Protein AF-A0A162JG65-F1 (afdb_monomer)

pLDDT: mean 95.98, std 4.1, range [71.44, 98.81]

Nearest PDB structures (foldseek):
  6iem-assembly1_B  TM=9.442E-01  e=2.570E-03  Mycobacterium tuberculosis H37Rv

Organism: Cordyceps fumosorosea (strain ARSEF 2679) (NCBI:txid1081104)

Foldseek 3Di:
DVCVVVVNQDDDPPQPDPVSSVLVVVCVVPNNVVSVVVCVPHDPVVVVVVVVVVVVVVVVVVVVVVVVVVVVVVVVVVVVVD

InterPro domains:
  IPR008948 L-Aspartase-like [SSF48557] (2-80)
  IPR009049 Argininosuccinate lyase [PTHR43814] (2-81)
  IPR022761 Fumarate lyase, N-terminal [PF00206] (2-81)
  IPR024083 Fumarase/histidase, N-terminal [G3DSA:1.10.275.10] (2-54)

Mean predicted aligned error: 3.88 Å

Structure (mmCIF, N/CA/C/O backbone):
data_AF-A0A162JG65-F1
#
_entry.id   AF-A0A162JG65-F1
#
loop_
_atom_site.group_PDB
_atom_site.id
_atom_site.type_symbol
_atom_site.label_atom_id
_atom_site.label_alt_id
_atom_site.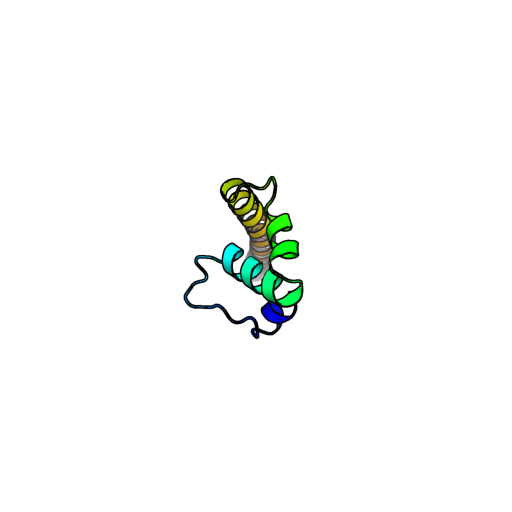label_comp_id
_atom_site.label_asym_id
_atom_site.label_entity_id
_atom_site.label_seq_id
_atom_site.pdbx_PDB_ins_code
_atom_site.Cartn_x
_atom_site.Cartn_y
_atom_site.Cartn_z
_atom_site.occupancy
_atom_site.B_iso_or_equiv
_atom_site.auth_seq_id
_atom_site.auth_comp_id
_atom_site.auth_asym_id
_atom_site.auth_atom_id
_atom_site.pdbx_PDB_model_num
ATOM 1 N N . MET A 1 1 ? -7.185 -9.437 5.203 1.00 71.44 1 MET A N 1
ATOM 2 C CA . MET A 1 1 ? -6.486 -9.545 3.898 1.00 71.44 1 MET A CA 1
ATOM 3 C C . MET A 1 1 ? -7.302 -10.322 2.884 1.00 71.44 1 MET A C 1
ATOM 5 O O . MET A 1 1 ? -7.390 -9.856 1.762 1.00 71.44 1 MET A O 1
ATOM 9 N N . GLU A 1 2 ? -7.912 -11.452 3.253 1.00 91.75 2 GLU A N 1
ATOM 10 C CA . GLU A 1 2 ? -8.723 -12.228 2.304 1.00 91.75 2 GLU A CA 1
ATOM 11 C C . GLU A 1 2 ? -9.896 -11.420 1.725 1.00 91.75 2 GLU A C 1
ATOM 13 O O . GLU A 1 2 ? -10.058 -11.376 0.513 1.00 91.75 2 GLU A O 1
ATOM 18 N N . GLU A 1 3 ? -10.604 -10.654 2.562 1.00 96.12 3 GLU A N 1
ATOM 19 C CA . GLU A 1 3 ? -11.682 -9.757 2.110 1.00 96.12 3 GLU A CA 1
ATOM 20 C C . GLU A 1 3 ? -11.200 -8.707 1.092 1.00 96.12 3 GLU A C 1
ATOM 22 O O . GLU A 1 3 ? -11.867 -8.446 0.096 1.00 96.12 3 GLU A O 1
ATOM 27 N N . TRP A 1 4 ? -10.007 -8.137 1.299 1.00 95.38 4 TRP A N 1
ATOM 28 C CA . TRP A 1 4 ? -9.394 -7.201 0.349 1.00 95.38 4 TRP A CA 1
ATOM 29 C C . TRP A 1 4 ? -9.017 -7.886 -0.966 1.00 95.38 4 TRP A C 1
ATOM 31 O O . TRP A 1 4 ? -9.288 -7.348 -2.035 1.00 95.38 4 TRP A O 1
ATOM 41 N N . LYS A 1 5 ? -8.423 -9.084 -0.903 1.00 95.31 5 LYS A N 1
ATOM 42 C CA . LYS A 1 5 ? -8.022 -9.852 -2.093 1.00 95.31 5 LYS A CA 1
ATOM 43 C C . LYS A 1 5 ? -9.217 -10.289 -2.936 1.00 95.31 5 LYS A C 1
ATOM 45 O O . LYS A 1 5 ? -9.122 -10.308 -4.157 1.00 95.31 5 LYS A O 1
ATOM 50 N N . GLN A 1 6 ? -10.320 -10.642 -2.284 1.00 97.00 6 GLN A N 1
ATOM 51 C CA . GLN A 1 6 ? -11.550 -11.085 -2.937 1.00 97.00 6 GLN A CA 1
ATOM 52 C C . GLN A 1 6 ? -12.464 -9.919 -3.346 1.00 97.00 6 GLN A C 1
ATOM 54 O O . GLN A 1 6 ? -13.490 -10.151 -3.978 1.00 97.00 6 GLN A O 1
ATOM 59 N N . GLY A 1 7 ? -12.124 -8.675 -2.984 1.00 95.38 7 GLY A N 1
ATOM 60 C CA . GLY A 1 7 ? -12.965 -7.501 -3.241 1.00 95.38 7 GLY A CA 1
ATOM 61 C C . GLY A 1 7 ? -14.272 -7.486 -2.440 1.00 95.38 7 GLY A C 1
ATOM 62 O O . GLY A 1 7 ? -15.202 -6.770 -2.795 1.00 95.38 7 GLY A O 1
ATOM 63 N N . THR A 1 8 ? -14.359 -8.279 -1.371 1.00 96.75 8 THR A N 1
ATOM 64 C CA . THR A 1 8 ? -15.542 -8.404 -0.505 1.00 96.75 8 THR A CA 1
ATOM 65 C C . THR A 1 8 ? -15.473 -7.506 0.730 1.00 96.75 8 THR A C 1
ATOM 67 O O . THR A 1 8 ? -16.437 -7.432 1.491 1.00 96.75 8 THR A O 1
ATOM 70 N N . PHE A 1 9 ? -14.356 -6.802 0.940 1.00 97.06 9 PHE A N 1
ATOM 71 C CA . PHE A 1 9 ? -14.232 -5.816 2.008 1.00 97.06 9 PHE A CA 1
ATOM 72 C C . PHE A 1 9 ? -15.195 -4.641 1.773 1.00 97.06 9 PHE A C 1
ATOM 74 O O . PHE A 1 9 ? -15.070 -3.906 0.795 1.00 97.06 9 PHE A O 1
ATOM 81 N N . ALA A 1 10 ? -16.136 -4.439 2.695 1.00 95.31 10 ALA A N 1
ATOM 82 C CA . ALA A 1 10 ? -17.078 -3.327 2.639 1.00 95.31 10 ALA A CA 1
ATOM 83 C C . ALA A 1 10 ? -16.472 -2.061 3.266 1.00 95.31 10 ALA A C 1
ATOM 85 O O . ALA A 1 10 ? -16.264 -2.005 4.482 1.00 95.31 10 ALA A O 1
ATOM 86 N N . ILE A 1 11 ? -16.224 -1.044 2.437 1.00 96.06 11 ILE A N 1
ATOM 87 C CA . ILE A 1 11 ? -15.895 0.316 2.884 1.00 96.06 11 ILE A CA 1
ATOM 88 C C . ILE A 1 11 ? -17.199 1.020 3.262 1.00 96.06 11 ILE A C 1
ATOM 90 O O . ILE A 1 11 ? -18.158 1.018 2.489 1.00 96.06 11 ILE A O 1
ATOM 94 N N . MET A 1 12 ? -17.240 1.603 4.456 1.00 96.31 12 MET A N 1
ATOM 95 C CA . MET A 1 12 ? -18.423 2.263 4.999 1.00 96.31 12 MET A CA 1
ATOM 96 C C . MET A 1 12 ? -18.331 3.787 4.845 1.00 96.31 12 MET A C 1
ATOM 98 O O . MET A 1 12 ? -17.230 4.328 4.851 1.00 96.31 12 MET A O 1
ATOM 102 N N . PRO A 1 13 ? -19.464 4.517 4.792 1.00 96.38 13 PRO A N 1
ATOM 103 C CA . PRO A 1 13 ? -19.461 5.978 4.643 1.00 96.38 13 PRO A CA 1
ATOM 104 C C . PRO A 1 13 ? -18.700 6.751 5.731 1.00 96.38 13 PRO A C 1
ATOM 106 O O . PRO A 1 13 ? -18.287 7.879 5.495 1.00 96.38 13 PRO A O 1
ATOM 109 N N . ASN A 1 14 ? -18.537 6.157 6.917 1.00 94.50 14 ASN A N 1
ATOM 110 C CA . ASN A 1 14 ? -17.833 6.765 8.048 1.00 94.50 14 ASN A CA 1
ATOM 111 C C . ASN A 1 14 ? -16.358 6.336 8.145 1.00 94.50 14 ASN A C 1
ATOM 113 O O . ASN A 1 14 ? -15.694 6.703 9.112 1.00 94.50 14 ASN A O 1
ATOM 117 N N . ASP A 1 15 ? -15.857 5.542 7.195 1.00 97.06 15 ASP A N 1
ATOM 118 C CA . ASP A 1 15 ? -14.430 5.248 7.100 1.00 97.06 15 ASP A CA 1
ATOM 119 C C . ASP A 1 15 ? -13.740 6.452 6.440 1.00 97.06 15 ASP A C 1
ATOM 121 O O . ASP A 1 15 ? -13.962 6.736 5.264 1.00 97.06 15 ASP A O 1
ATOM 125 N N . GLU A 1 16 ? -12.930 7.184 7.204 1.00 96.12 16 GLU A N 1
ATOM 126 C CA . GLU A 1 16 ? -12.202 8.364 6.714 1.00 96.12 16 GLU A CA 1
ATOM 127 C C . GLU A 1 16 ? -11.098 7.973 5.721 1.00 96.12 16 GLU A C 1
ATOM 129 O O . GLU A 1 16 ? -10.854 8.652 4.724 1.00 96.12 16 GLU A O 1
ATOM 134 N N . ASP A 1 17 ? -10.434 6.855 5.997 1.00 95.75 17 ASP A N 1
ATOM 135 C CA . ASP A 1 17 ? -9.286 6.348 5.263 1.00 95.75 17 ASP A CA 1
ATOM 136 C C . ASP A 1 17 ? -9.182 4.815 5.375 1.00 95.75 17 ASP A C 1
ATOM 138 O O . ASP A 1 17 ? -9.990 4.125 6.004 1.00 95.75 17 ASP A O 1
ATOM 142 N N . ILE A 1 18 ? -8.147 4.249 4.754 1.00 94.94 18 ILE A N 1
ATOM 143 C CA . ILE A 1 18 ? -7.886 2.807 4.796 1.00 94.94 18 ILE A CA 1
ATOM 144 C C . ILE A 1 18 ? -7.579 2.301 6.211 1.00 94.94 18 ILE A C 1
ATOM 146 O O . ILE A 1 18 ? -7.801 1.127 6.519 1.00 94.94 18 ILE A O 1
ATOM 150 N N . HIS A 1 19 ? -7.049 3.157 7.081 1.00 95.25 19 HIS A N 1
ATOM 151 C CA . HIS A 1 19 ? -6.668 2.771 8.429 1.00 95.25 19 HIS A CA 1
ATOM 152 C C . HIS A 1 19 ? -7.903 2.629 9.311 1.00 95.25 19 HIS A C 1
ATOM 154 O O . HIS A 1 19 ? -8.118 1.564 9.882 1.00 95.25 19 HIS A O 1
ATOM 160 N N . THR A 1 20 ? -8.762 3.644 9.325 1.00 95.44 20 THR A N 1
ATOM 161 C CA . THR A 1 20 ? -10.059 3.647 10.014 1.00 95.44 20 THR A CA 1
ATOM 162 C C . THR A 1 20 ? -10.974 2.529 9.511 1.00 95.44 20 THR A C 1
ATOM 164 O O . THR A 1 20 ? -11.578 1.831 10.328 1.00 95.44 20 THR A O 1
ATOM 167 N N . ALA A 1 21 ? -10.986 2.249 8.202 1.00 96.69 21 ALA A N 1
ATOM 168 C CA . ALA A 1 21 ? -11.711 1.108 7.642 1.00 96.69 21 ALA A CA 1
ATOM 169 C C . ALA A 1 21 ? -11.230 -0.234 8.221 1.00 96.69 21 ALA A C 1
ATOM 171 O O . ALA A 1 21 ? -12.028 -1.057 8.682 1.00 96.69 21 ALA A O 1
ATOM 172 N N . ASN A 1 22 ? -9.914 -0.466 8.221 1.00 95.25 22 ASN A N 1
ATOM 173 C CA . ASN A 1 22 ? -9.335 -1.705 8.744 1.00 95.25 22 ASN A CA 1
ATOM 174 C C . ASN A 1 22 ? -9.498 -1.826 10.267 1.00 95.25 22 ASN A C 1
ATOM 176 O O . ASN A 1 22 ? -9.709 -2.927 10.770 1.00 95.25 22 ASN A O 1
ATOM 180 N N . GLU A 1 23 ? -9.442 -0.715 10.996 1.00 95.12 23 GLU A N 1
ATOM 181 C CA . GLU A 1 23 ? -9.669 -0.650 12.443 1.00 95.12 23 GLU A CA 1
ATOM 182 C C . GLU A 1 23 ? -11.104 -0.996 12.818 1.00 95.12 23 GLU A C 1
ATOM 184 O O . GLU A 1 23 ? -11.332 -1.838 13.692 1.00 95.12 23 GLU A O 1
ATOM 189 N N . ARG A 1 24 ? -12.075 -0.404 12.113 1.00 95.81 24 ARG A N 1
ATOM 190 C CA . ARG A 1 24 ? -13.490 -0.749 12.253 1.00 95.81 24 ARG A CA 1
ATOM 191 C C . ARG A 1 24 ? -13.694 -2.233 11.987 1.00 95.81 24 ARG A C 1
ATOM 193 O O . ARG A 1 24 ? -14.277 -2.921 12.827 1.00 95.81 24 ARG A O 1
ATOM 200 N N . ARG A 1 25 ? -13.183 -2.737 10.855 1.00 96.19 25 ARG A N 1
ATOM 201 C CA . ARG A 1 25 ? -13.345 -4.148 10.488 1.00 96.19 25 ARG A CA 1
ATOM 202 C C . ARG A 1 25 ? -12.708 -5.076 11.518 1.00 96.19 25 ARG A C 1
ATOM 204 O O . ARG A 1 25 ? -13.307 -6.081 11.885 1.00 96.19 25 ARG A O 1
ATOM 211 N N . LEU A 1 26 ? -11.533 -4.730 12.04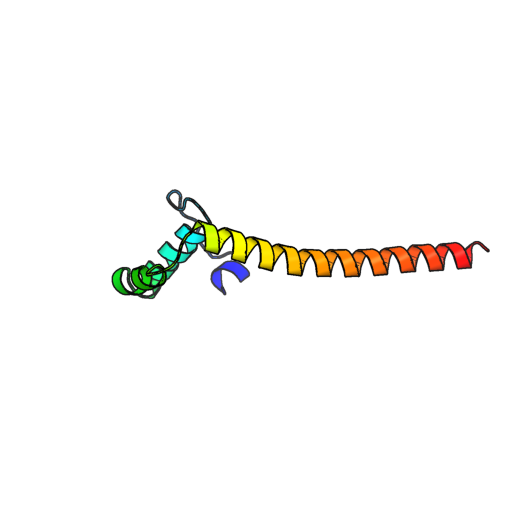2 1.00 95.56 26 LEU A N 1
ATOM 212 C CA . LEU A 1 26 ? -10.904 -5.488 13.119 1.00 95.56 26 LEU A CA 1
ATOM 213 C C . LEU A 1 26 ? -11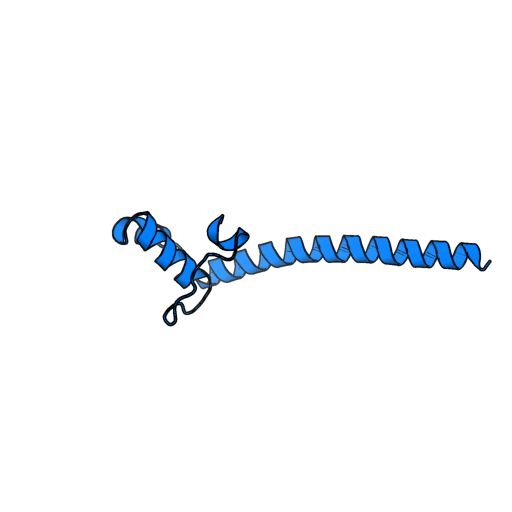.797 -5.519 14.367 1.00 95.56 26 LEU A C 1
ATOM 215 O O . LEU A 1 26 ? -12.025 -6.590 14.924 1.00 95.56 26 LEU A O 1
ATOM 219 N N . GLY A 1 27 ? -12.361 -4.376 14.764 1.00 96.25 27 GLY A N 1
ATOM 220 C CA . GLY A 1 27 ? -13.303 -4.279 15.881 1.00 96.25 27 GLY A CA 1
ATOM 221 C C . GLY A 1 27 ? -14.560 -5.138 15.719 1.00 96.25 27 GLY A C 1
ATOM 222 O O . GLY A 1 27 ? -15.051 -5.680 16.707 1.00 96.25 27 GLY A O 1
ATOM 223 N N . GLU A 1 28 ? -15.060 -5.314 14.496 1.00 95.69 28 GLU A N 1
ATOM 224 C CA . GLU A 1 28 ? -16.181 -6.219 14.195 1.00 95.69 28 GLU A CA 1
ATOM 225 C C . GLU A 1 28 ? -15.804 -7.699 14.342 1.00 95.69 28 GLU A C 1
ATOM 227 O O . GLU A 1 28 ? -16.644 -8.508 14.729 1.00 95.69 28 GLU A O 1
ATOM 232 N N . VAL A 1 29 ? -14.552 -8.058 14.040 1.00 95.94 29 VAL A N 1
ATOM 233 C CA . VAL A 1 29 ? -14.078 -9.451 14.066 1.00 95.94 29 VAL A CA 1
ATOM 234 C C . VAL A 1 29 ? -13.680 -9.895 15.475 1.00 95.94 29 VAL A C 1
ATOM 236 O O . VAL A 1 29 ? -13.970 -11.026 15.856 1.00 95.94 29 VAL A O 1
ATOM 239 N N . ILE A 1 30 ? -13.011 -9.034 16.252 1.00 96.69 30 ILE A N 1
ATOM 240 C CA . ILE A 1 30 ? -12.420 -9.411 17.555 1.00 96.69 30 ILE A CA 1
ATOM 241 C C . ILE A 1 30 ? -12.967 -8.624 18.756 1.00 96.69 30 ILE A C 1
ATOM 243 O O . ILE A 1 30 ? -12.479 -8.785 19.877 1.00 96.69 30 ILE A O 1
ATOM 247 N N . GLY A 1 31 ? -13.967 -7.769 18.534 1.00 97.50 31 GLY A N 1
ATOM 248 C CA . GLY A 1 31 ? -14.526 -6.872 19.543 1.00 97.50 31 GLY A CA 1
ATOM 249 C C . GLY A 1 31 ? -13.768 -5.544 19.658 1.00 97.50 31 GLY A C 1
ATOM 250 O O . GLY A 1 31 ? -12.540 -5.481 19.546 1.00 97.50 31 GLY A O 1
ATOM 251 N N . LYS A 1 32 ? -14.516 -4.462 19.914 1.00 95.19 32 LYS A N 1
ATOM 252 C CA . LYS A 1 32 ? -14.001 -3.080 19.927 1.00 95.19 32 LYS A CA 1
ATOM 253 C C . LYS A 1 32 ? -12.913 -2.846 20.978 1.00 95.19 32 LYS A C 1
ATOM 255 O O . LYS A 1 32 ? -11.892 -2.244 20.658 1.00 95.19 32 LYS A O 1
ATOM 260 N N . ASP A 1 33 ? -13.093 -3.364 22.192 1.00 95.50 33 ASP A N 1
ATOM 261 C CA . ASP A 1 33 ? -12.144 -3.154 23.296 1.00 95.50 33 ASP A CA 1
ATOM 262 C C . ASP A 1 33 ? -10.782 -3.804 23.024 1.00 95.50 33 ASP A C 1
ATOM 264 O O . ASP A 1 33 ? -9.735 -3.260 23.381 1.00 95.50 33 ASP A O 1
ATOM 268 N N . THR A 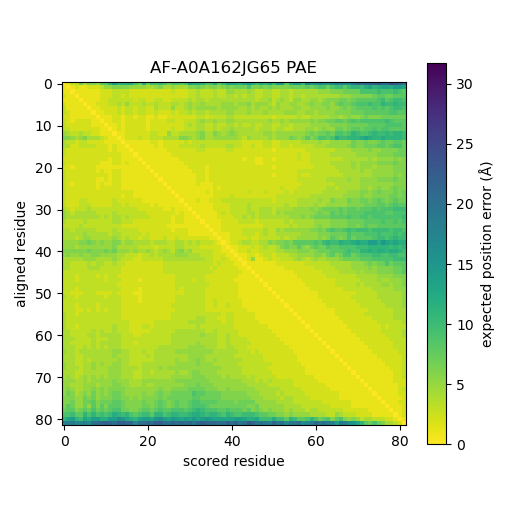1 34 ? -10.779 -4.967 22.367 1.00 96.62 34 THR A N 1
ATOM 269 C CA . THR A 1 34 ? -9.548 -5.663 21.975 1.00 96.62 34 THR A CA 1
ATOM 270 C C . THR A 1 34 ? -8.884 -4.960 20.796 1.00 96.62 34 THR A C 1
ATOM 272 O O . THR A 1 34 ? -7.678 -4.717 20.8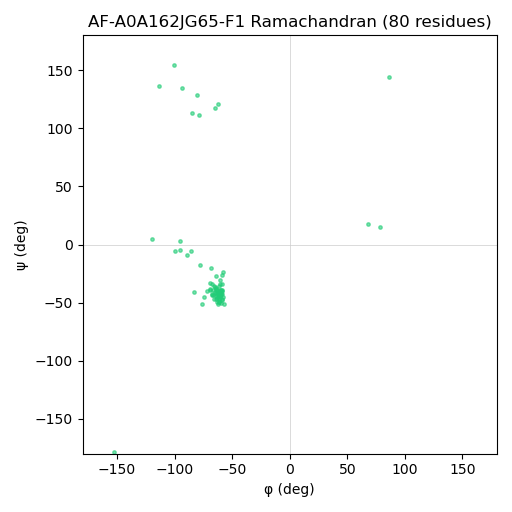35 1.00 96.62 34 THR A O 1
ATOM 275 N N . ALA A 1 35 ? -9.656 -4.587 19.771 1.00 95.50 35 ALA A N 1
ATOM 276 C CA . ALA A 1 35 ? -9.137 -3.903 18.588 1.00 95.50 35 ALA A CA 1
ATOM 277 C C . ALA A 1 35 ? -8.548 -2.519 18.911 1.00 95.50 35 ALA A C 1
ATOM 279 O O . ALA A 1 35 ? -7.490 -2.172 18.390 1.00 95.50 35 ALA A O 1
ATOM 280 N N . GLY A 1 36 ? -9.162 -1.761 19.827 1.00 92.81 36 GLY A N 1
ATOM 281 C CA . GLY A 1 36 ? -8.679 -0.436 20.233 1.00 92.81 36 GLY A CA 1
ATOM 282 C C . GLY A 1 36 ? -7.260 -0.443 20.814 1.00 92.81 36 GLY A C 1
ATOM 283 O O . GLY A 1 36 ? -6.520 0.532 20.669 1.00 92.81 36 GLY A O 1
ATOM 284 N N . LYS A 1 37 ? -6.822 -1.569 21.393 1.00 94.75 37 LYS A N 1
ATOM 285 C CA . LYS A 1 37 ? -5.454 -1.727 21.914 1.00 94.75 37 LYS A CA 1
ATOM 286 C C . LYS A 1 37 ? -4.389 -1.746 20.815 1.00 94.75 37 LYS A C 1
ATOM 288 O O . LYS A 1 37 ? -3.233 -1.453 21.105 1.00 94.75 37 LYS A O 1
ATOM 293 N N . LEU A 1 38 ? -4.748 -2.036 19.559 1.00 92.38 38 LEU A N 1
ATOM 294 C CA . LEU A 1 38 ? -3.806 -2.037 18.430 1.00 92.38 38 LEU A CA 1
ATOM 295 C C . LEU A 1 38 ? -3.165 -0.658 18.198 1.00 92.38 38 LEU A C 1
ATOM 297 O O . LEU A 1 38 ? -2.023 -0.580 17.746 1.00 92.38 38 LEU A O 1
ATOM 301 N N . HIS A 1 39 ? -3.891 0.416 18.518 1.00 88.44 39 HIS A N 1
ATOM 302 C CA . HIS A 1 39 ? -3.451 1.801 18.315 1.00 88.44 39 HIS A CA 1
ATOM 303 C C . HIS A 1 39 ? -2.683 2.369 19.500 1.00 88.44 39 HIS A C 1
ATOM 305 O O . HIS A 1 39 ? -2.103 3.449 19.399 1.00 88.44 39 HIS A O 1
ATOM 311 N N . THR A 1 40 ? -2.648 1.657 20.626 1.00 91.94 40 THR A N 1
ATOM 312 C CA . THR A 1 40 ? -1.931 2.126 21.808 1.00 91.94 40 THR A CA 1
ATOM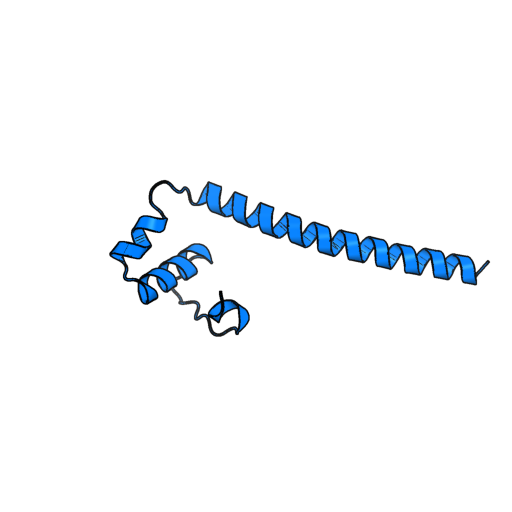 313 C C . THR A 1 40 ? -0.439 2.257 21.493 1.00 91.94 40 THR A C 1
ATOM 315 O O . THR A 1 40 ? 0.213 1.293 21.101 1.00 91.94 40 THR A O 1
ATOM 318 N N . GLY A 1 41 ? 0.094 3.472 21.649 1.00 93.12 41 GLY A N 1
ATOM 319 C CA . GLY A 1 41 ? 1.497 3.782 21.361 1.00 93.12 41 GLY A CA 1
ATOM 320 C C . GLY A 1 41 ? 1.836 3.956 19.876 1.00 93.12 41 GLY A C 1
ATOM 321 O O . GLY A 1 41 ? 3.015 3.939 19.538 1.00 93.12 41 GLY A O 1
ATOM 322 N N . ARG A 1 42 ? 0.844 4.116 18.986 1.00 94.12 42 ARG A N 1
ATOM 323 C CA . ARG A 1 42 ? 1.066 4.378 17.553 1.00 94.12 42 ARG A CA 1
ATOM 324 C C . ARG A 1 42 ? 0.589 5.769 17.149 1.00 94.12 42 ARG A C 1
ATOM 326 O O . ARG A 1 42 ? -0.515 6.176 17.496 1.00 94.12 42 ARG A O 1
ATOM 333 N N . SER A 1 43 ? 1.396 6.465 16.353 1.00 94.88 43 SER A N 1
ATOM 334 C CA . SER A 1 43 ? 1.014 7.712 15.687 1.00 94.88 43 SER A CA 1
ATOM 335 C C . SER A 1 43 ? 0.490 7.434 14.278 1.00 94.88 43 SER A C 1
ATOM 337 O O . SER A 1 43 ? 1.117 6.694 13.515 1.00 94.88 43 SER A O 1
ATOM 339 N N . ARG A 1 44 ? -0.627 8.069 13.895 1.00 94.31 44 ARG A N 1
ATOM 340 C CA . ARG A 1 44 ? -1.168 7.955 12.530 1.00 94.31 44 ARG A CA 1
ATOM 341 C C . ARG A 1 44 ? -0.177 8.474 11.485 1.00 94.31 44 ARG A C 1
ATOM 343 O O . ARG A 1 44 ? -0.008 7.842 10.450 1.00 94.31 44 ARG A O 1
ATOM 350 N N . ASN A 1 45 ? 0.535 9.564 11.773 1.00 96.06 45 ASN A N 1
ATOM 351 C CA . ASN A 1 45 ? 1.500 10.142 10.832 1.00 96.06 45 ASN A CA 1
ATOM 352 C C . ASN A 1 45 ? 2.651 9.176 10.529 1.00 96.06 45 ASN A C 1
ATOM 354 O O . ASN A 1 45 ? 3.035 8.999 9.375 1.00 96.06 45 ASN A O 1
ATOM 358 N N . GLU A 1 46 ? 3.183 8.518 11.559 1.00 96.50 46 GLU A N 1
ATOM 359 C CA . GLU A 1 46 ? 4.259 7.538 11.390 1.00 96.50 46 GLU A CA 1
ATOM 360 C C . GLU A 1 46 ? 3.776 6.304 10.626 1.00 96.50 46 GLU A C 1
ATOM 362 O O . GLU A 1 46 ? 4.492 5.799 9.760 1.00 96.50 46 GLU A O 1
ATOM 367 N N . GLN A 1 47 ? 2.545 5.857 10.896 1.00 96.12 47 GLN A N 1
ATOM 368 C CA . GLN A 1 47 ? 1.921 4.751 10.176 1.00 96.12 47 GLN A CA 1
ATOM 369 C C . GLN A 1 47 ? 1.770 5.064 8.682 1.00 96.12 47 GLN A C 1
ATOM 371 O O . GLN A 1 47 ? 2.235 4.285 7.855 1.00 96.12 47 GLN A O 1
ATOM 376 N N . VAL A 1 48 ? 1.215 6.229 8.333 1.00 97.31 48 VAL A N 1
ATOM 377 C CA . VAL A 1 48 ? 1.045 6.667 6.937 1.00 97.31 48 VAL A CA 1
ATOM 378 C C . VAL A 1 48 ? 2.388 6.721 6.205 1.00 97.31 48 VAL A C 1
ATOM 380 O O . VAL A 1 48 ? 2.510 6.227 5.083 1.00 97.31 48 VAL A O 1
ATOM 383 N N . VAL A 1 49 ? 3.424 7.282 6.838 1.00 98.06 49 VAL A N 1
ATOM 384 C CA . VAL A 1 49 ? 4.767 7.359 6.241 1.00 98.06 49 VAL A CA 1
ATOM 385 C C . VAL A 1 49 ? 5.361 5.966 6.029 1.00 98.06 49 VAL A C 1
ATOM 387 O O . VAL A 1 49 ? 5.978 5.715 4.990 1.00 98.06 49 VAL A O 1
ATOM 390 N N . CYS A 1 50 ? 5.195 5.062 6.995 1.00 97.56 50 CYS A N 1
ATOM 391 C CA . CYS A 1 50 ? 5.667 3.686 6.885 1.00 97.56 50 CYS A CA 1
ATOM 392 C C . CYS A 1 50 ? 4.979 2.953 5.726 1.00 97.56 50 CYS A C 1
ATOM 394 O O . CYS A 1 50 ? 5.662 2.426 4.843 1.00 97.56 50 CYS A O 1
ATOM 396 N N . ASP A 1 51 ? 3.646 3.001 5.681 1.00 97.88 51 ASP A N 1
ATOM 397 C CA . ASP A 1 51 ? 2.837 2.330 4.662 1.00 97.88 51 ASP A CA 1
ATOM 398 C C . ASP A 1 51 ? 3.180 2.842 3.258 1.00 97.88 51 ASP A C 1
ATOM 400 O O . ASP A 1 51 ? 3.420 2.051 2.341 1.00 97.88 51 ASP A O 1
ATOM 404 N N . MET A 1 52 ? 3.313 4.164 3.097 1.00 98.31 52 MET A N 1
ATOM 405 C CA . MET A 1 52 ? 3.688 4.770 1.819 1.00 98.31 52 MET A CA 1
ATOM 406 C C . MET A 1 52 ? 5.085 4.335 1.365 1.00 98.31 52 MET A C 1
ATOM 408 O O . MET A 1 52 ? 5.291 4.028 0.192 1.00 98.31 52 MET A O 1
ATOM 412 N N . ARG A 1 53 ? 6.060 4.258 2.281 1.00 98.62 53 ARG A N 1
ATOM 413 C CA . ARG A 1 53 ? 7.417 3.783 1.958 1.00 98.62 53 ARG A CA 1
ATOM 414 C C . ARG A 1 53 ? 7.429 2.318 1.539 1.00 98.62 53 ARG A C 1
ATOM 416 O O . ARG A 1 53 ? 8.152 1.967 0.607 1.00 98.62 53 ARG A O 1
ATOM 423 N N . MET A 1 54 ? 6.649 1.473 2.210 1.00 98.56 54 MET A N 1
ATOM 424 C CA . MET A 1 54 ? 6.523 0.062 1.847 1.00 98.56 54 MET A CA 1
ATOM 425 C C . MET A 1 54 ? 5.920 -0.089 0.450 1.00 98.56 54 MET A C 1
ATOM 427 O O . MET A 1 54 ? 6.517 -0.762 -0.390 1.00 98.56 54 MET A O 1
ATOM 431 N N . TRP A 1 55 ? 4.810 0.603 0.179 1.00 98.31 55 TRP A N 1
ATOM 432 C CA . TRP A 1 55 ? 4.157 0.581 -1.129 1.00 98.31 55 TRP A CA 1
ATOM 433 C C . TRP A 1 55 ? 5.068 1.109 -2.246 1.00 98.31 55 TRP A C 1
ATOM 435 O O . TRP A 1 55 ? 5.224 0.459 -3.280 1.00 98.31 55 TRP A O 1
ATOM 445 N N . LEU A 1 56 ? 5.733 2.250 -2.024 1.00 98.75 56 LEU A N 1
ATOM 446 C CA . LEU A 1 56 ? 6.663 2.831 -2.996 1.00 98.75 56 LEU A CA 1
ATOM 447 C C . LEU A 1 56 ? 7.819 1.888 -3.315 1.00 98.75 56 LEU A C 1
ATOM 449 O O . LEU A 1 56 ? 8.183 1.749 -4.478 1.00 98.75 56 LEU A O 1
ATOM 453 N N . ARG A 1 57 ? 8.396 1.227 -2.307 1.00 98.62 57 ARG A N 1
ATOM 454 C CA . ARG A 1 57 ? 9.499 0.281 -2.515 1.00 98.62 57 ARG A CA 1
ATOM 455 C C . ARG A 1 57 ? 9.093 -0.857 -3.448 1.00 98.62 57 ARG A C 1
ATOM 457 O O . ARG A 1 57 ? 9.878 -1.234 -4.315 1.00 98.62 57 ARG A O 1
ATOM 464 N N . ASP A 1 58 ? 7.896 -1.401 -3.270 1.00 98.44 58 ASP A N 1
ATOM 465 C CA . ASP A 1 58 ? 7.416 -2.502 -4.103 1.00 98.44 58 ASP A CA 1
ATOM 466 C C . ASP A 1 58 ? 7.085 -2.006 -5.519 1.00 98.44 58 ASP A C 1
ATOM 468 O O . ASP A 1 58 ? 7.520 -2.616 -6.496 1.00 98.44 58 ASP A O 1
ATOM 472 N N . ARG A 1 59 ? 6.473 -0.821 -5.650 1.00 98.56 59 ARG A N 1
ATOM 473 C CA . ARG A 1 59 ? 6.208 -0.206 -6.959 1.00 98.56 59 ARG A CA 1
ATOM 474 C C . ARG A 1 59 ? 7.485 0.155 -7.727 1.00 98.56 59 ARG A C 1
ATOM 476 O O . ARG A 1 59 ? 7.531 -0.013 -8.941 1.00 98.56 59 ARG A O 1
ATOM 483 N N . ILE A 1 60 ? 8.534 0.612 -7.042 1.00 98.69 60 ILE A N 1
ATOM 484 C CA . ILE A 1 60 ? 9.840 0.896 -7.660 1.00 98.69 60 ILE A CA 1
ATOM 485 C C . ILE A 1 60 ? 10.433 -0.376 -8.269 1.00 98.69 60 ILE A C 1
ATOM 487 O O . ILE A 1 60 ? 10.931 -0.328 -9.388 1.00 98.69 60 ILE A O 1
ATOM 491 N N . ARG A 1 61 ? 10.347 -1.518 -7.576 1.00 98.62 61 ARG A N 1
ATOM 492 C CA . ARG A 1 61 ? 10.834 -2.805 -8.104 1.00 98.62 61 ARG A CA 1
ATOM 493 C C . ARG A 1 61 ? 10.069 -3.245 -9.350 1.00 98.62 61 ARG A C 1
ATOM 495 O O . ARG A 1 61 ? 10.676 -3.753 -10.288 1.00 98.62 61 ARG A O 1
ATOM 502 N N . GLU A 1 62 ? 8.753 -3.036 -9.375 1.00 98.56 62 GLU A N 1
ATOM 503 C CA . GLU A 1 62 ? 7.944 -3.309 -10.568 1.00 98.56 62 GLU A CA 1
ATOM 504 C C . GLU A 1 62 ? 8.397 -2.446 -11.753 1.00 98.56 62 GLU A C 1
ATOM 506 O O . GLU A 1 62 ? 8.672 -2.978 -12.828 1.00 98.56 62 GLU A O 1
ATOM 511 N N . ILE A 1 63 ? 8.538 -1.134 -11.547 1.00 98.75 63 ILE A N 1
ATOM 512 C CA . ILE A 1 63 ? 8.973 -0.194 -12.591 1.00 98.75 63 ILE A CA 1
ATOM 513 C C . ILE A 1 63 ? 10.383 -0.531 -13.089 1.00 98.75 63 ILE A C 1
ATOM 515 O O . ILE A 1 63 ? 10.615 -0.527 -14.294 1.00 98.75 63 ILE A O 1
ATOM 519 N N . ASP A 1 64 ? 11.308 -0.862 -12.188 1.00 98.75 64 ASP A N 1
ATOM 520 C CA . ASP A 1 64 ? 12.677 -1.254 -12.535 1.00 98.75 64 ASP A CA 1
ATOM 521 C C . ASP A 1 64 ? 12.690 -2.479 -13.462 1.00 98.75 64 ASP A C 1
ATOM 523 O O . ASP A 1 64 ? 13.299 -2.461 -14.533 1.00 98.75 64 ASP A O 1
ATOM 527 N N . SER A 1 65 ? 11.905 -3.509 -13.125 1.00 98.62 65 SER A N 1
ATOM 528 C CA . SER A 1 65 ? 11.773 -4.703 -13.969 1.00 98.62 65 SER A CA 1
ATOM 529 C C . SER A 1 65 ? 11.210 -4.390 -15.363 1.00 98.62 65 SER A C 1
ATOM 531 O O . SER A 1 65 ? 11.689 -4.924 -16.367 1.00 98.62 65 SER A O 1
ATOM 533 N N . GLN A 1 66 ? 10.229 -3.487 -15.443 1.00 98.62 66 GLN A N 1
ATOM 534 C CA . GLN A 1 66 ? 9.623 -3.058 -16.704 1.00 98.62 66 GLN A CA 1
ATOM 535 C C . GLN A 1 66 ? 10.598 -2.235 -17.544 1.00 98.62 66 GLN A C 1
ATOM 537 O O . GLN A 1 66 ? 10.657 -2.414 -18.760 1.00 98.62 66 GLN A O 1
ATOM 542 N N . LEU A 1 67 ? 11.391 -1.372 -16.907 1.00 98.81 67 LEU A N 1
ATOM 543 C CA . LEU A 1 67 ? 12.418 -0.583 -17.572 1.00 98.81 67 LEU A CA 1
ATOM 544 C C . LEU A 1 67 ? 13.493 -1.485 -18.180 1.00 98.81 67 LEU A C 1
ATOM 546 O O . LEU A 1 67 ? 13.834 -1.321 -19.349 1.00 98.81 67 LEU A O 1
ATOM 550 N N . VAL A 1 68 ? 13.981 -2.475 -17.429 1.00 98.75 68 VAL A N 1
ATOM 551 C CA . VAL A 1 68 ? 14.944 -3.460 -17.943 1.00 98.75 68 VAL A CA 1
ATOM 552 C C . V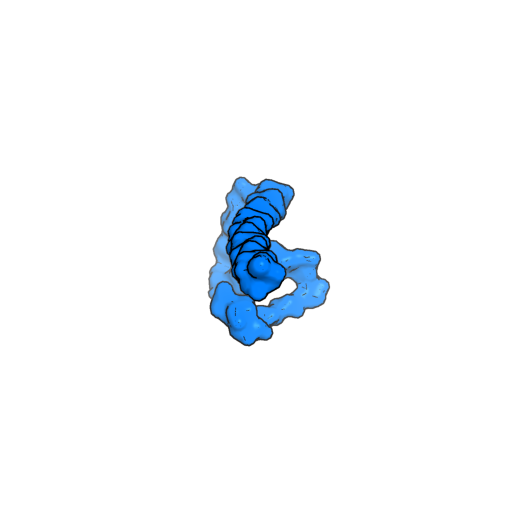AL A 1 68 ? 14.362 -4.215 -19.138 1.00 98.75 68 VAL A C 1
ATOM 554 O O . VAL A 1 68 ? 15.020 -4.316 -20.174 1.00 98.75 68 VAL A O 1
ATOM 557 N N . ALA A 1 69 ? 13.123 -4.703 -19.036 1.00 98.75 69 ALA A N 1
ATOM 558 C CA . ALA A 1 69 ? 12.462 -5.404 -20.137 1.00 98.75 69 ALA A CA 1
ATOM 559 C C . ALA A 1 69 ? 12.310 -4.512 -21.382 1.00 98.75 69 ALA A C 1
ATOM 561 O O . ALA A 1 69 ? 12.559 -4.955 -22.503 1.00 98.75 69 ALA A O 1
ATOM 562 N N . PHE A 1 70 ? 11.950 -3.243 -21.193 1.00 98.69 70 PHE A N 1
ATOM 563 C CA . PHE A 1 70 ? 11.834 -2.277 -22.279 1.00 98.69 70 PHE A CA 1
ATOM 564 C C . PHE A 1 70 ? 13.183 -2.017 -22.961 1.00 98.69 70 PHE A C 1
ATOM 566 O O . PHE A 1 70 ? 13.278 -2.094 -24.186 1.00 98.69 70 PHE A O 1
ATOM 573 N N . LEU A 1 71 ? 14.244 -1.788 -22.181 1.00 98.75 71 LEU A N 1
ATOM 574 C CA . LEU A 1 71 ? 15.595 -1.595 -22.709 1.00 98.75 71 LEU A CA 1
ATOM 575 C C . LEU A 1 71 ? 16.071 -2.816 -23.506 1.00 98.75 71 LEU A C 1
ATOM 577 O O . LEU A 1 71 ? 16.630 -2.649 -24.584 1.00 98.75 71 LEU A O 1
ATOM 581 N N . GLN A 1 72 ? 15.781 -4.035 -23.041 1.00 98.62 72 GLN A N 1
ATOM 582 C CA . GLN A 1 72 ? 16.097 -5.263 -23.781 1.00 98.62 72 GLN A CA 1
ATOM 583 C C . GLN A 1 72 ? 15.379 -5.352 -25.135 1.00 98.62 72 GLN A C 1
ATOM 585 O O . GLN A 1 72 ? 15.934 -5.890 -26.093 1.00 98.62 72 GLN A O 1
ATOM 590 N N . VAL A 1 73 ? 14.140 -4.861 -25.234 1.00 98.56 73 VAL A N 1
ATOM 591 C CA . VAL A 1 73 ? 13.418 -4.802 -26.515 1.00 98.56 73 VAL A CA 1
ATOM 592 C C . VAL A 1 73 ? 14.085 -3.801 -27.455 1.00 98.56 73 VAL A C 1
ATOM 594 O O . VAL A 1 73 ? 14.288 -4.116 -28.628 1.00 98.56 73 VAL A O 1
ATOM 597 N N . LEU A 1 74 ? 14.469 -2.627 -26.945 1.00 98.44 74 LEU A N 1
ATOM 598 C CA . LEU A 1 74 ? 15.153 -1.608 -27.741 1.00 98.44 74 LEU A CA 1
ATOM 599 C C . LEU A 1 74 ? 16.499 -2.104 -28.279 1.00 98.44 74 LEU A C 1
ATOM 601 O O . LEU A 1 74 ? 16.763 -1.940 -29.468 1.00 98.44 74 LEU A O 1
ATOM 605 N N . THR A 1 75 ? 17.325 -2.745 -27.446 1.00 98.38 75 THR A N 1
ATOM 606 C CA . THR A 1 75 ? 18.636 -3.251 -27.884 1.00 98.38 75 THR A CA 1
ATOM 607 C C . THR A 1 75 ? 18.491 -4.341 -28.938 1.00 98.38 75 THR A C 1
ATOM 609 O O . THR A 1 75 ? 19.139 -4.266 -29.977 1.00 98.38 75 THR A O 1
ATOM 612 N N . LYS A 1 76 ? 17.571 -5.295 -28.740 1.00 98.31 76 LYS A N 1
ATOM 613 C CA . LYS A 1 76 ? 17.283 -6.338 -29.738 1.00 98.31 76 LYS A CA 1
ATOM 614 C C . LYS A 1 76 ? 16.808 -5.756 -31.064 1.00 98.31 76 LYS A C 1
ATOM 616 O O . LYS A 1 76 ? 17.147 -6.276 -32.122 1.00 98.31 76 LYS A O 1
ATOM 621 N N . ARG A 1 77 ? 15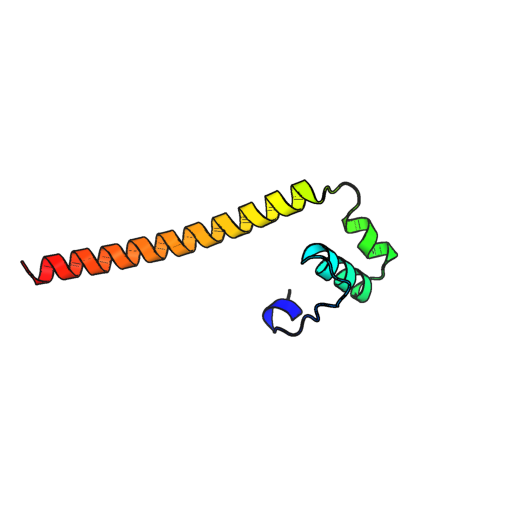.990 -4.698 -31.021 1.00 98.19 77 ARG A N 1
ATOM 622 C CA . ARG A 1 77 ? 15.514 -4.046 -32.242 1.00 98.19 77 ARG A CA 1
ATOM 623 C C . ARG A 1 77 ? 16.653 -3.346 -32.977 1.00 98.19 77 ARG A C 1
ATOM 625 O O . ARG A 1 77 ? 16.729 -3.482 -34.191 1.00 98.19 77 ARG A O 1
ATOM 632 N N . ALA A 1 78 ? 17.523 -2.651 -32.249 1.00 98.06 78 ALA A N 1
ATOM 633 C CA . ALA A 1 78 ? 18.690 -1.991 -32.823 1.00 98.06 78 ALA A CA 1
ATOM 634 C C . ALA A 1 78 ? 19.652 -2.994 -33.482 1.00 98.06 78 ALA A C 1
ATOM 636 O O . ALA A 1 78 ? 20.078 -2.769 -34.607 1.00 98.06 78 ALA A O 1
ATOM 637 N N . GLU A 1 79 ? 19.931 -4.125 -32.827 1.00 97.56 79 GLU A N 1
ATOM 638 C CA . GLU A 1 79 ? 20.769 -5.201 -33.382 1.00 97.56 79 GLU A CA 1
ATOM 639 C C . GLU A 1 79 ? 20.193 -5.805 -34.669 1.00 97.56 79 GLU A C 1
ATOM 641 O O . GLU A 1 79 ? 20.948 -6.193 -35.550 1.00 97.56 79 GLU A O 1
ATOM 646 N N . ALA A 1 80 ? 18.865 -5.891 -34.787 1.00 97.19 80 ALA A N 1
ATOM 647 C CA . ALA A 1 80 ? 18.204 -6.449 -35.967 1.00 97.19 80 ALA A CA 1
ATOM 648 C C . ALA A 1 80 ? 18.147 -5.487 -37.170 1.00 97.19 80 ALA A C 1
ATOM 650 O O . ALA A 1 80 ? 17.856 -5.933 -38.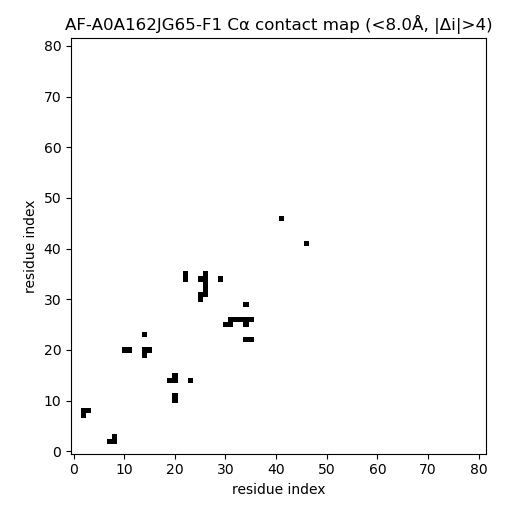278 1.00 97.19 80 ALA A O 1
ATOM 651 N N . GLU A 1 81 ? 18.345 -4.184 -36.950 1.00 94.00 81 GLU A N 1
ATOM 652 C CA . GLU A 1 81 ? 18.365 -3.157 -38.004 1.00 94.00 81 GLU A CA 1
ATOM 653 C C . GLU A 1 81 ? 19.787 -2.743 -38.425 1.00 94.00 81 GLU A C 1
ATOM 655 O O . GLU A 1 81 ? 19.930 -1.968 -39.373 1.00 94.00 81 GLU A O 1
ATOM 660 N N . MET A 1 82 ? 20.820 -3.249 -37.740 1.00 75.25 82 MET A N 1
ATOM 661 C CA . MET A 1 82 ? 22.222 -3.160 -38.170 1.00 75.25 82 MET A CA 1
ATOM 662 C C . MET A 1 82 ? 22.534 -4.156 -39.287 1.00 75.25 82 MET A C 1
ATOM 664 O O . MET A 1 82 ? 23.286 -3.756 -40.205 1.00 75.25 82 MET A O 1
#

Radius of gyration: 20.93 Å; Cα contacts (8 Å, |Δi|>4): 21; chains: 1; bounding box: 42×22×62 Å

Solvent-accessible surface area (backbone atoms only — not comparable to full-atom values): 4865 Å² total; per-residue (Å²): 108,68,40,63,76,71,69,68,56,82,83,52,96,84,39,86,46,76,63,52,39,50,49,52,53,42,18,73,74,67,36,54,78,61,40,57,55,75,52,66,94,59,56,70,70,60,49,54,55,50,53,51,50,55,52,49,55,54,52,50,54,53,52,50,54,50,50,53,53,51,51,54,53,52,52,55,52,53,65,73,73,108

Secondary structure (DSSP, 8-state):
-HHHHTT-----TT--SHHHHHHHHHHHHH-HHHHHGGGTT--HHHHHHHHHHHHHHHHHHHHHHHHHHHHHHHHHHHHHH-

Sequence (82 aa):
MEEWKQGTFAIMPNDEDIHTANERRLGEVIGKDTAGKLHTGRSRNEQVVCDMRMWLRDRIREIDSQLVAFLQVLTKRAEAEM